Protein AF-A0A8J5L1K2-F1 (afdb_monomer)

Solvent-accessible surface area (backbone atoms only — not comparable to full-atom values): 8262 Å² total; per-residue (Å²): 132,78,92,69,73,78,46,43,29,41,37,34,36,41,51,39,95,48,22,22,39,38,27,29,36,11,25,39,42,49,101,82,72,48,73,79,39,50,73,50,81,37,69,43,76,79,47,102,43,30,34,36,34,62,36,52,58,90,82,45,83,85,48,63,70,75,25,39,35,41,39,37,29,38,49,96,87,77,28,20,45,37,34,38,27,47,59,78,73,53,80,43,81,39,66,53,45,76,50,52,79,72,86,69,99,66,86,79,58,89,86,45,50,73,71,54,50,54,49,47,44,52,49,54,38,52,48,33,38,75,72,39,90,30,28,29,70,46,82,46,72,48,78,36,52,95,124

Foldseek 3Di:
DDLPLFFLWKKKWADAPLKIKIKIFAWAADSVLHTPTRHHDQWDDPDPFKIKGKIHHPPCPPPCLSIWMKIWGADDPRGIWIWTQHRPGDTDTDNMDIDHDDDDPQPPDPNDDPVRNVVSRVCRLVVSQVPGSRGHHDMDMDMGGDD

InterPro domains:
  IPR001353 Proteasome, subunit alpha/beta [PF00227] (7-64)
  IPR001353 Proteasome, subunit alpha/beta [PF00227] (66-143)
  IPR023333 Proteasome B-type subunit [PTHR32194] (5-63)
  IPR029055 Nucleophile aminohydrolases, N-terminal [G3DSA:3.60.20.10] (2-63)
  IPR029055 Nucleophile aminohydrolases, N-terminal [G3DSA:3.60.20.10] (64-147)
  IPR029055 Nucleophile aminohydrolases, N-terminal [SSF56235] (6-145)

Sequence (147 aa):
MDLNAPHGTTIVGVTYDGVVVLGADSRVTLEMGVTIDSMTNKIIQLTDKIYICRSGPAAASENMRQMGVIVGGWDKYEGGQIFAVPPGGAILKLPFAIEGRDFVDMTWREGMGKVEAELFVIKVVSRAIAKDEASGGLVRTVTVNKL

Organism: Zingiber officinale (NCBI:txid94328)

pLDDT: mean 81.12, std 15.94, range [26.69, 95.56]

Nearest PDB structures (foldseek):
  6mux-assembly1_J  TM=8.416E-01  e=3.086E-08  Plasmodium falciparum 3D7
  8g6e-assembly1_X  TM=8.254E-01  e=1.623E-07  Plasmodium falciparum NF54
  8g6f-assembly1_X  TM=8.053E-01  e=1.623E-07  Plasmodium falciparum Dd2
  6muv-assembly1_K  TM=7.402E-01  e=2.014E-06  Plasmodium falciparum 3D7
  4hnz-assembly1_B  TM=7.378E-01  e=4.238E-06  Trypanosoma brucei brucei TREU927

Structure (mmCIF, N/CA/C/O backbone):
data_AF-A0A8J5L1K2-F1
#
_entry.id   AF-A0A8J5L1K2-F1
#
loop_
_atom_site.group_PDB
_atom_site.id
_atom_site.type_symbol
_atom_site.label_atom_id
_atom_site.label_alt_id
_atom_site.label_comp_id
_atom_site.label_asym_id
_atom_site.label_entity_id
_atom_site.label_seq_id
_atom_site.pdbx_PDB_ins_code
_atom_site.Cartn_x
_atom_site.Cartn_y
_atom_site.Cartn_z
_atom_site.occupancy
_atom_site.B_iso_or_equiv
_atom_site.auth_seq_id
_atom_site.auth_comp_id
_atom_site.auth_asym_id
_atom_site.auth_atom_id
_atom_site.pdbx_PDB_model_num
ATOM 1 N N . MET A 1 1 ? 19.965 -21.428 -9.056 1.00 33.69 1 MET A N 1
ATOM 2 C CA . MET A 1 1 ? 18.709 -20.654 -9.090 1.00 33.69 1 MET A CA 1
ATOM 3 C C . MET A 1 1 ? 18.994 -19.375 -8.339 1.00 33.69 1 MET A C 1
ATOM 5 O O . MET A 1 1 ? 19.191 -19.444 -7.133 1.00 33.69 1 MET A O 1
ATOM 9 N N . ASP A 1 2 ? 19.168 -18.268 -9.055 1.00 26.69 2 ASP A N 1
ATOM 10 C CA . ASP A 1 2 ? 19.496 -16.984 -8.441 1.00 26.69 2 ASP A CA 1
ATOM 11 C C . ASP A 1 2 ? 18.308 -16.495 -7.608 1.00 26.69 2 ASP A C 1
ATOM 13 O O . ASP A 1 2 ? 17.245 -16.182 -8.138 1.00 26.69 2 ASP A O 1
ATOM 17 N N . LEU A 1 3 ? 18.494 -16.430 -6.291 1.00 36.75 3 LEU A N 1
ATOM 18 C CA . LEU A 1 3 ? 17.554 -15.824 -5.338 1.00 36.75 3 LEU A CA 1
ATOM 19 C C . LEU A 1 3 ? 17.480 -14.289 -5.481 1.00 36.75 3 LEU A C 1
ATOM 21 O O . LEU A 1 3 ? 16.759 -13.639 -4.736 1.00 36.75 3 LEU A O 1
ATOM 25 N N . ASN A 1 4 ? 18.222 -13.723 -6.438 1.00 37.50 4 ASN A N 1
ATOM 26 C CA . ASN A 1 4 ? 18.417 -12.292 -6.645 1.00 37.50 4 ASN A CA 1
ATOM 27 C C . ASN A 1 4 ? 17.681 -11.743 -7.875 1.00 37.50 4 ASN A C 1
ATOM 29 O O . ASN A 1 4 ? 18.020 -10.649 -8.323 1.00 37.50 4 ASN A O 1
ATOM 33 N N . ALA A 1 5 ? 16.705 -12.468 -8.440 1.00 39.28 5 ALA A N 1
ATOM 34 C CA . ALA A 1 5 ? 15.907 -11.958 -9.556 1.00 39.28 5 ALA A CA 1
ATOM 35 C C . ALA A 1 5 ? 15.247 -10.632 -9.134 1.00 39.28 5 ALA A C 1
ATOM 37 O O . ALA A 1 5 ? 14.397 -10.622 -8.241 1.00 39.28 5 ALA A O 1
ATOM 38 N N . PRO A 1 6 ? 15.652 -9.491 -9.708 1.00 46.00 6 PRO A N 1
ATOM 39 C CA . PRO A 1 6 ? 15.343 -8.222 -9.088 1.00 46.00 6 PRO A CA 1
ATOM 40 C C . PRO A 1 6 ? 13.870 -7.885 -9.378 1.00 46.00 6 PRO A C 1
ATOM 42 O O . PRO A 1 6 ? 13.452 -7.732 -10.530 1.00 46.00 6 PRO A O 1
ATOM 45 N N . HIS A 1 7 ? 13.055 -7.851 -8.322 1.00 53.59 7 HIS A N 1
ATOM 46 C CA . HIS A 1 7 ? 11.606 -7.674 -8.408 1.00 53.59 7 HIS A CA 1
ATOM 47 C C . HIS A 1 7 ? 11.273 -6.263 -8.923 1.00 53.59 7 HIS A C 1
ATOM 49 O O . HIS A 1 7 ? 11.588 -5.255 -8.296 1.00 53.59 7 HIS A O 1
ATOM 55 N N . GLY A 1 8 ? 10.671 -6.183 -10.111 1.00 59.16 8 GLY A N 1
ATOM 56 C CA . GLY A 1 8 ? 10.451 -4.936 -10.850 1.00 59.16 8 GLY A CA 1
ATOM 57 C C . GLY A 1 8 ? 9.164 -4.209 -10.545 1.00 59.16 8 GLY A C 1
ATOM 58 O O . GLY A 1 8 ? 8.425 -3.862 -11.455 1.00 59.16 8 GLY A O 1
ATOM 59 N N . THR A 1 9 ? 8.829 -4.075 -9.276 1.00 72.25 9 THR A N 1
ATOM 60 C CA . THR A 1 9 ? 7.571 -3.469 -8.858 1.00 72.25 9 THR A CA 1
ATOM 61 C C . THR A 1 9 ? 7.795 -2.708 -7.578 1.00 72.25 9 THR A C 1
ATOM 63 O O . THR A 1 9 ? 8.481 -3.212 -6.692 1.00 72.25 9 THR A O 1
ATOM 66 N N . THR A 1 10 ? 7.173 -1.538 -7.483 1.00 85.31 10 THR A N 1
ATOM 67 C CA . THR A 1 10 ? 7.172 -0.753 -6.256 1.00 85.31 10 THR A CA 1
ATOM 68 C C . THR A 1 10 ? 5.781 -0.759 -5.656 1.00 85.31 10 THR A C 1
ATOM 70 O O . THR A 1 10 ? 4.831 -0.246 -6.251 1.00 85.31 10 THR A O 1
ATOM 73 N N . ILE A 1 11 ? 5.676 -1.346 -4.468 1.00 89.75 11 ILE A N 1
ATOM 74 C CA . ILE A 1 11 ? 4.481 -1.312 -3.632 1.00 89.75 11 ILE A CA 1
ATOM 75 C C . ILE A 1 11 ? 4.797 -0.605 -2.321 1.00 89.75 11 ILE A C 1
ATOM 77 O O . ILE A 1 11 ? 5.892 -0.716 -1.770 1.00 89.75 11 ILE A O 1
ATOM 81 N N . VAL A 1 12 ? 3.824 0.139 -1.819 1.00 92.50 12 VAL A N 1
ATOM 82 C CA . VAL A 1 12 ? 3.941 0.893 -0.577 1.00 92.50 12 VAL A CA 1
ATOM 83 C C . VAL A 1 12 ? 2.626 0.851 0.180 1.00 92.50 12 VAL A C 1
ATOM 85 O O . VAL A 1 12 ? 1.547 0.874 -0.409 1.00 92.50 12 VAL A O 1
ATOM 88 N N . GLY A 1 13 ? 2.719 0.823 1.500 1.00 93.62 13 GLY A N 1
ATOM 89 C CA . GLY A 1 13 ? 1.602 1.062 2.389 1.00 93.62 13 GLY A CA 1
ATOM 90 C C . GLY A 1 13 ? 2.012 1.965 3.544 1.00 93.62 13 GLY A C 1
ATOM 91 O O . GLY A 1 13 ? 3.122 1.842 4.053 1.00 93.62 13 GLY A O 1
ATOM 92 N N . VAL A 1 14 ? 1.112 2.839 3.990 1.00 94.06 14 VAL A N 1
ATOM 93 C CA . VAL A 1 14 ? 1.274 3.639 5.213 1.00 94.06 14 VAL A CA 1
ATOM 94 C C . VAL A 1 14 ? -0.036 3.722 5.994 1.00 94.06 14 VAL A C 1
ATOM 96 O O . VAL A 1 14 ? -1.114 3.829 5.405 1.00 94.06 14 VAL A O 1
ATOM 99 N N . THR A 1 15 ? 0.051 3.669 7.321 1.00 93.94 15 THR A N 1
ATOM 100 C CA . THR A 1 15 ? -1.076 3.938 8.218 1.00 93.94 15 THR A CA 1
ATOM 101 C C . THR A 1 15 ? -1.039 5.378 8.717 1.00 93.94 15 THR A C 1
ATOM 103 O O . THR A 1 15 ? 0.020 5.857 9.125 1.00 93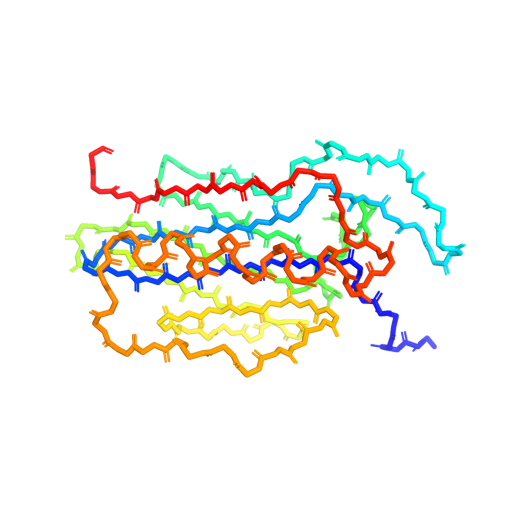.94 15 THR A O 1
ATOM 106 N N . TYR A 1 16 ? -2.190 6.046 8.757 1.00 93.25 16 TYR A N 1
ATOM 107 C CA . TYR A 1 16 ? -2.372 7.331 9.435 1.00 93.25 16 TYR A CA 1
ATOM 108 C C . TYR A 1 16 ? -3.718 7.338 10.158 1.00 93.25 16 TYR A C 1
ATOM 110 O O . TYR A 1 16 ? -4.694 6.886 9.579 1.00 93.25 16 TYR A O 1
ATOM 118 N N . ASP A 1 17 ? -3.793 7.829 11.397 1.00 91.25 17 ASP A N 1
ATOM 119 C CA . ASP A 1 17 ? -5.057 8.001 12.147 1.00 91.25 17 ASP A CA 1
ATOM 120 C C . ASP A 1 17 ? -6.048 6.810 12.043 1.00 91.25 17 ASP A C 1
ATOM 122 O O . ASP A 1 17 ? -7.246 6.966 11.813 1.00 91.25 17 ASP A O 1
ATOM 126 N N . GLY A 1 18 ? -5.532 5.575 12.113 1.00 91.19 18 GLY A N 1
ATOM 127 C CA . GLY A 1 18 ? -6.346 4.360 11.979 1.00 91.19 18 GLY A CA 1
ATOM 128 C C . GLY A 1 18 ? -6.910 4.095 10.573 1.00 91.19 18 GLY A C 1
ATOM 129 O O . GLY A 1 18 ? -7.853 3.317 10.438 1.00 91.19 18 GLY A O 1
ATOM 130 N N . VAL A 1 19 ? -6.348 4.705 9.533 1.00 93.44 19 VAL A N 1
ATOM 131 C CA . VAL A 1 19 ? -6.645 4.527 8.103 1.00 93.44 19 VAL A CA 1
ATOM 132 C C . VAL A 1 19 ? -5.411 3.965 7.401 1.00 93.44 19 VAL A C 1
ATOM 134 O O . VAL A 1 19 ? -4.280 4.266 7.777 1.00 93.44 19 VAL A O 1
ATOM 137 N N . VAL A 1 20 ? -5.619 3.156 6.364 1.00 95.19 20 VAL A N 1
ATOM 138 C CA . VAL A 1 20 ? -4.544 2.606 5.528 1.00 95.19 20 VAL A CA 1
ATOM 139 C C . VAL A 1 20 ? -4.554 3.282 4.165 1.00 95.19 20 VAL A C 1
ATOM 141 O O . VAL A 1 20 ? -5.609 3.408 3.548 1.00 95.19 20 VAL A O 1
ATOM 144 N N . VAL A 1 21 ? -3.380 3.651 3.658 1.00 95.50 21 VAL A N 1
ATOM 145 C CA . VAL A 1 21 ? -3.179 3.992 2.245 1.00 95.50 21 VAL A CA 1
ATOM 146 C C . VAL A 1 21 ? -2.214 2.991 1.648 1.00 95.50 21 VAL A C 1
ATOM 148 O O . VAL A 1 21 ? -1.108 2.818 2.152 1.00 95.50 21 VAL A O 1
ATOM 151 N N . LEU A 1 22 ? -2.631 2.352 0.566 1.00 95.31 22 LEU A N 1
ATOM 152 C CA . LEU A 1 22 ? -1.800 1.485 -0.255 1.00 95.31 22 LEU A CA 1
ATOM 153 C C . LEU A 1 22 ? -1.521 2.163 -1.590 1.00 95.31 22 LEU A C 1
ATOM 155 O O . LEU A 1 22 ? -2.365 2.900 -2.102 1.00 95.31 22 LEU A O 1
ATOM 159 N N . GLY A 1 23 ? -0.361 1.884 -2.173 1.00 93.62 23 GLY A N 1
ATOM 160 C CA . GLY A 1 23 ? -0.001 2.354 -3.498 1.00 93.62 23 GLY A CA 1
ATOM 161 C C . GLY A 1 23 ? 0.890 1.385 -4.253 1.00 93.62 23 GLY A C 1
ATOM 162 O O . GLY A 1 23 ? 1.700 0.670 -3.667 1.00 93.62 23 GLY A O 1
ATOM 163 N N . ALA A 1 24 ? 0.724 1.372 -5.570 1.00 91.94 24 ALA A N 1
ATOM 164 C CA . ALA A 1 24 ? 1.524 0.571 -6.480 1.00 91.94 24 ALA A CA 1
ATOM 165 C C . ALA A 1 24 ? 1.602 1.230 -7.859 1.00 91.94 24 ALA A C 1
ATOM 167 O O . ALA A 1 24 ? 0.678 1.937 -8.273 1.00 91.94 24 ALA A O 1
ATOM 168 N N . ASP A 1 25 ? 2.680 0.962 -8.588 1.00 90.88 25 ASP A N 1
ATOM 169 C CA . ASP A 1 25 ? 2.746 1.251 -10.020 1.00 90.88 25 ASP A CA 1
ATOM 170 C C . ASP A 1 25 ? 1.962 0.194 -10.832 1.00 90.88 25 ASP A C 1
ATOM 172 O O . ASP A 1 25 ? 1.473 -0.803 -10.289 1.00 90.88 25 ASP A O 1
ATOM 176 N N . SER A 1 26 ? 1.829 0.383 -12.146 1.00 88.69 26 SER A N 1
ATOM 177 C CA . SER A 1 26 ? 1.033 -0.509 -13.001 1.00 88.69 26 SER A CA 1
ATOM 178 C C . SER A 1 26 ? 1.816 -1.233 -14.093 1.00 88.69 26 SER A C 1
ATOM 180 O O . SER A 1 26 ? 1.218 -2.018 -14.831 1.00 88.69 26 SER A O 1
ATOM 182 N N . ARG A 1 27 ? 3.132 -1.013 -14.205 1.00 86.31 27 ARG A N 1
ATOM 183 C CA . ARG A 1 27 ? 3.961 -1.642 -15.240 1.00 86.31 27 ARG A CA 1
ATOM 184 C C . ARG A 1 27 ? 4.353 -3.067 -14.864 1.00 86.31 27 ARG A C 1
ATOM 186 O O . ARG A 1 27 ? 4.752 -3.344 -13.739 1.00 86.31 27 ARG A O 1
ATOM 193 N N . VAL A 1 28 ? 4.294 -3.975 -15.826 1.00 80.44 28 VAL A N 1
ATOM 194 C CA . VAL A 1 28 ? 4.840 -5.328 -15.744 1.00 80.44 28 VAL A CA 1
ATOM 195 C C . VAL A 1 28 ? 5.928 -5.460 -16.797 1.00 80.44 28 VAL A C 1
ATOM 197 O O . VAL A 1 28 ? 5.672 -5.278 -17.987 1.00 80.44 28 VAL A O 1
ATOM 200 N N . THR A 1 29 ? 7.133 -5.806 -16.351 1.00 76.38 29 THR A N 1
ATOM 201 C CA . THR A 1 29 ? 8.333 -5.891 -17.191 1.00 76.38 29 THR A CA 1
ATOM 202 C C . THR A 1 29 ? 8.971 -7.274 -17.052 1.00 76.38 29 THR A C 1
ATOM 204 O O . THR A 1 29 ? 9.025 -7.815 -15.946 1.00 76.38 29 THR A O 1
ATOM 207 N N . LEU A 1 30 ? 9.438 -7.858 -18.160 1.00 73.44 30 LEU A N 1
ATOM 208 C CA . LEU A 1 30 ? 10.229 -9.097 -18.159 1.00 73.44 30 LEU A CA 1
ATOM 209 C C . LEU A 1 30 ? 11.697 -8.833 -17.811 1.00 73.44 30 LEU A C 1
ATOM 211 O O . LEU A 1 30 ? 12.173 -7.703 -17.855 1.00 73.44 30 LEU A O 1
ATOM 215 N N . GLU A 1 31 ? 12.437 -9.907 -17.546 1.00 64.88 31 GLU A N 1
ATOM 216 C CA . GLU A 1 31 ? 13.863 -9.909 -17.178 1.00 64.88 31 GLU A CA 1
ATOM 217 C C . GLU A 1 31 ? 14.790 -9.228 -18.216 1.00 64.88 31 GLU A C 1
ATOM 219 O O . GLU A 1 31 ? 15.920 -8.879 -17.903 1.00 64.88 31 GLU A O 1
ATOM 224 N N . MET A 1 32 ? 14.289 -8.948 -19.427 1.00 64.12 32 MET A N 1
ATOM 225 C CA . MET A 1 32 ? 14.989 -8.237 -20.510 1.00 64.12 32 MET A CA 1
ATOM 226 C C . MET A 1 32 ? 14.593 -6.753 -20.663 1.00 64.12 32 MET A C 1
ATOM 228 O O . MET A 1 32 ? 14.849 -6.158 -21.705 1.00 64.12 32 MET A O 1
ATOM 232 N N . GLY A 1 33 ? 13.905 -6.156 -19.684 1.00 67.25 33 GLY A N 1
ATOM 233 C CA . GLY A 1 33 ? 13.459 -4.752 -19.760 1.00 67.25 33 GLY A CA 1
ATOM 234 C C . GLY A 1 33 ? 12.265 -4.519 -20.700 1.00 67.25 33 GLY A C 1
ATOM 235 O O . GLY A 1 33 ? 11.832 -3.388 -20.911 1.00 67.25 33 GLY A O 1
ATOM 236 N N . VAL A 1 34 ? 11.689 -5.590 -21.251 1.00 77.69 34 VAL A N 1
ATOM 237 C CA . VAL A 1 34 ? 10.521 -5.521 -22.135 1.00 77.69 34 VAL A CA 1
ATOM 238 C C . VAL A 1 34 ? 9.255 -5.348 -21.299 1.00 77.69 34 VAL A C 1
ATOM 240 O O . VAL A 1 34 ? 8.905 -6.223 -20.504 1.00 77.69 34 VAL A O 1
ATOM 243 N N . THR A 1 35 ? 8.558 -4.226 -21.489 1.00 79.44 35 THR A N 1
ATOM 244 C CA . THR A 1 35 ? 7.243 -3.976 -20.880 1.00 79.44 35 THR A CA 1
ATOM 245 C C . THR A 1 35 ? 6.178 -4.831 -21.566 1.00 79.44 35 THR A C 1
ATOM 247 O O . THR A 1 35 ? 6.026 -4.758 -22.78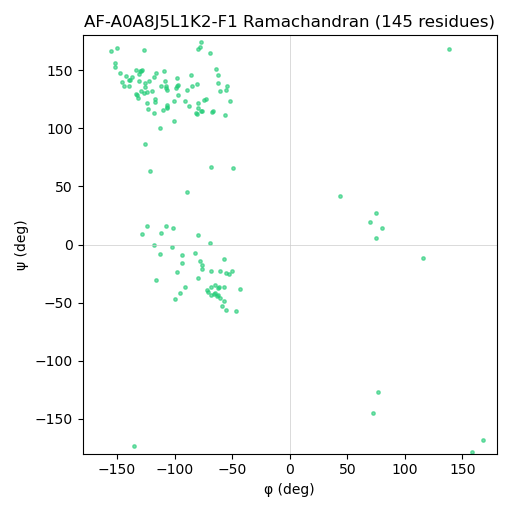3 1.00 79.44 35 THR A O 1
ATOM 250 N N . ILE A 1 36 ? 5.430 -5.618 -20.788 1.00 78.75 36 ILE A N 1
ATOM 251 C CA . ILE A 1 36 ? 4.316 -6.446 -21.282 1.00 78.75 36 ILE A CA 1
ATOM 252 C C . ILE A 1 36 ? 2.979 -5.725 -21.116 1.00 78.75 36 ILE A C 1
ATOM 254 O O . ILE A 1 36 ? 2.129 -5.773 -21.998 1.00 78.75 36 ILE A O 1
ATOM 258 N N . ASP A 1 37 ? 2.789 -5.064 -19.976 1.00 83.12 37 ASP A N 1
ATOM 259 C CA . ASP A 1 37 ? 1.574 -4.320 -19.661 1.00 83.12 37 ASP A CA 1
ATOM 260 C C . ASP A 1 37 ? 1.959 -3.071 -18.868 1.00 83.12 37 ASP A C 1
ATOM 262 O O . ASP A 1 37 ? 2.810 -3.123 -17.984 1.00 83.12 37 ASP A O 1
ATOM 266 N N . SER A 1 38 ? 1.362 -1.933 -19.197 1.00 84.44 38 SER A N 1
ATOM 267 C CA . SER A 1 38 ? 1.552 -0.668 -18.487 1.00 84.44 38 SER A CA 1
ATOM 268 C C . SER A 1 38 ? 0.388 -0.337 -17.556 1.00 84.44 38 SER A C 1
ATOM 270 O O . SER A 1 38 ? 0.442 0.682 -16.875 1.00 84.44 38 SER A O 1
ATOM 272 N N . MET A 1 39 ? -0.655 -1.169 -17.514 1.00 86.62 39 MET A N 1
ATOM 273 C CA . MET A 1 39 ? -1.939 -0.881 -16.880 1.00 86.62 39 MET A CA 1
ATOM 274 C C . MET A 1 39 ? -2.397 -1.969 -15.898 1.00 86.62 39 MET A C 1
ATOM 276 O O . MET A 1 39 ? -3.501 -1.855 -15.359 1.00 86.62 39 MET A O 1
ATOM 280 N N . THR A 1 40 ? -1.568 -2.958 -15.558 1.00 85.69 40 THR A N 1
ATOM 281 C CA . THR A 1 40 ? -1.919 -4.041 -14.621 1.00 85.69 40 THR A CA 1
ATOM 282 C C . THR A 1 40 ? -2.270 -3.505 -13.232 1.00 85.69 40 THR A C 1
ATOM 284 O O . THR A 1 40 ? -1.524 -2.713 -12.656 1.00 85.69 40 THR A O 1
ATOM 287 N N . ASN A 1 41 ? -3.386 -3.958 -12.649 1.00 87.44 41 ASN A N 1
ATOM 288 C CA . ASN A 1 41 ? -3.715 -3.651 -11.257 1.00 87.44 41 ASN A CA 1
ATOM 289 C C . ASN A 1 41 ? -2.959 -4.575 -10.284 1.00 87.44 41 ASN A C 1
ATOM 291 O O . ASN A 1 41 ? -3.232 -5.776 -10.205 1.00 87.44 41 ASN A O 1
ATOM 295 N N . LYS A 1 42 ? -2.032 -3.995 -9.516 1.00 86.88 42 LYS A N 1
ATOM 296 C CA . LYS A 1 42 ? -1.224 -4.705 -8.512 1.00 86.88 42 LYS A CA 1
ATOM 297 C C . LYS A 1 42 ? -1.820 -4.668 -7.102 1.00 86.88 42 LYS A C 1
ATOM 299 O O . LYS A 1 42 ? -1.337 -5.400 -6.241 1.00 86.88 42 LYS A O 1
ATOM 304 N N . ILE A 1 43 ? -2.874 -3.876 -6.891 1.00 91.62 43 ILE A N 1
ATOM 305 C CA . ILE A 1 43 ? -3.628 -3.793 -5.637 1.00 91.62 43 ILE A CA 1
ATOM 306 C C . ILE A 1 43 ? -4.902 -4.628 -5.798 1.00 91.62 43 ILE A C 1
ATOM 308 O O . ILE A 1 43 ? -5.829 -4.244 -6.511 1.00 91.62 43 ILE A O 1
ATOM 312 N N . ILE A 1 44 ? -4.939 -5.797 -5.166 1.00 91.00 44 ILE A N 1
ATOM 313 C CA . ILE A 1 44 ? -6.091 -6.701 -5.201 1.00 91.00 44 ILE A CA 1
ATOM 314 C C . ILE A 1 44 ? -6.912 -6.506 -3.935 1.00 91.00 44 ILE A C 1
ATOM 316 O O . ILE A 1 44 ? -6.372 -6.495 -2.831 1.00 91.00 44 ILE A O 1
ATOM 320 N N . GLN A 1 45 ? -8.225 -6.408 -4.088 1.00 92.19 45 GLN A N 1
ATOM 321 C CA . GLN A 1 45 ? -9.151 -6.492 -2.970 1.00 92.19 45 GLN A CA 1
ATOM 322 C C . GLN A 1 45 ? -9.361 -7.962 -2.584 1.00 92.19 45 GLN A C 1
ATOM 324 O O . GLN A 1 45 ? -9.786 -8.761 -3.416 1.00 92.19 45 GLN A O 1
ATOM 329 N N . LEU A 1 46 ? -9.064 -8.320 -1.334 1.00 89.81 46 LEU A N 1
ATOM 330 C CA . LEU A 1 46 ? -9.365 -9.648 -0.780 1.00 89.81 46 LEU A CA 1
ATOM 331 C C . LEU A 1 46 ? -10.745 -9.674 -0.117 1.00 89.81 46 LEU A C 1
ATOM 333 O O . LEU A 1 46 ? -11.456 -10.672 -0.160 1.00 89.81 46 LEU A O 1
ATOM 337 N N . THR A 1 47 ? -11.118 -8.576 0.533 1.00 91.38 47 THR A N 1
ATOM 338 C CA . THR A 1 47 ? -12.399 -8.392 1.227 1.00 91.38 47 THR A CA 1
ATOM 339 C C . T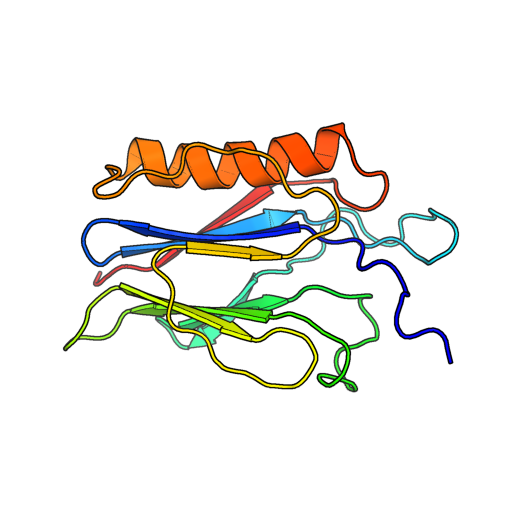HR A 1 47 ? -12.760 -6.910 1.177 1.00 91.38 47 THR A C 1
ATOM 341 O O . THR A 1 47 ? -11.916 -6.081 0.841 1.00 91.38 47 THR A O 1
ATOM 344 N N . ASP A 1 48 ? -13.983 -6.545 1.558 1.00 90.19 48 ASP A N 1
ATOM 345 C CA . ASP A 1 48 ? -14.473 -5.159 1.614 1.00 90.19 48 ASP A CA 1
ATOM 346 C C . ASP A 1 48 ? -13.459 -4.172 2.216 1.00 90.19 48 ASP A C 1
ATOM 348 O O . ASP A 1 48 ? -13.295 -3.063 1.711 1.00 90.19 48 ASP A O 1
ATOM 352 N N . LYS A 1 49 ? -12.728 -4.601 3.255 1.00 93.12 49 LYS A N 1
ATOM 353 C CA . LYS A 1 49 ? -11.767 -3.773 3.999 1.00 93.12 49 LYS A CA 1
ATOM 354 C C . LYS A 1 49 ? -10.351 -4.338 4.056 1.00 93.12 49 LYS A C 1
ATOM 356 O O . LYS A 1 49 ? -9.575 -3.907 4.901 1.00 93.12 49 LYS A O 1
ATOM 361 N N . ILE A 1 50 ? -10.010 -5.311 3.210 1.00 94.38 50 ILE A N 1
ATOM 362 C CA . ILE A 1 50 ? -8.672 -5.920 3.186 1.00 94.38 50 ILE A CA 1
ATOM 363 C C . ILE A 1 50 ? -8.175 -5.969 1.750 1.00 94.38 50 ILE A C 1
ATOM 365 O O . ILE A 1 50 ? -8.828 -6.527 0.867 1.00 94.38 50 ILE A O 1
ATOM 369 N N . TYR A 1 51 ? -6.992 -5.407 1.540 1.00 95.00 51 TYR A N 1
ATOM 370 C CA . TYR A 1 51 ? -6.338 -5.293 0.249 1.00 95.00 51 TYR A CA 1
ATOM 371 C C . TYR A 1 51 ? -4.913 -5.831 0.336 1.00 95.00 51 TYR A C 1
ATOM 373 O O . TYR A 1 51 ? -4.258 -5.762 1.377 1.00 95.00 51 TYR A O 1
ATOM 381 N N . ILE A 1 52 ? -4.428 -6.356 -0.782 1.00 92.50 52 ILE A N 1
ATOM 382 C CA . ILE A 1 52 ? -3.071 -6.867 -0.927 1.00 92.50 52 ILE A CA 1
ATOM 383 C C . ILE A 1 52 ? -2.395 -6.205 -2.122 1.00 92.50 52 ILE A C 1
ATOM 385 O O . ILE A 1 52 ? -2.939 -6.162 -3.226 1.00 92.50 52 ILE A O 1
ATOM 389 N N . CYS A 1 53 ? -1.192 -5.697 -1.900 1.00 90.25 53 CYS A N 1
ATOM 390 C CA . CYS A 1 53 ? -0.290 -5.266 -2.952 1.00 90.25 53 CYS A CA 1
ATOM 391 C C . CYS A 1 53 ? 0.694 -6.396 -3.226 1.00 90.25 53 CYS A C 1
ATOM 393 O O . CYS A 1 53 ? 1.319 -6.907 -2.296 1.00 90.25 53 CYS A O 1
ATOM 395 N N . ARG A 1 54 ? 0.834 -6.783 -4.494 1.00 85.44 54 ARG A N 1
ATOM 396 C CA . ARG A 1 54 ? 1.754 -7.853 -4.895 1.00 85.44 54 ARG A CA 1
ATOM 397 C C . ARG A 1 54 ? 2.984 -7.287 -5.601 1.00 85.44 54 ARG A C 1
ATOM 399 O O . ARG A 1 54 ? 2.834 -6.485 -6.525 1.00 85.44 54 ARG A O 1
ATOM 406 N N . SER A 1 55 ? 4.174 -7.749 -5.217 1.00 74.38 55 SER A N 1
ATOM 407 C CA . SER A 1 55 ? 5.418 -7.518 -5.958 1.00 74.38 55 SER A CA 1
ATOM 408 C C . SER A 1 55 ? 5.873 -8.813 -6.647 1.00 74.38 55 SER A C 1
ATOM 410 O O . SER A 1 55 ? 5.803 -9.894 -6.067 1.00 74.38 55 SER A O 1
ATOM 412 N N . GLY A 1 56 ? 6.281 -8.733 -7.920 1.00 65.00 56 GLY A N 1
ATOM 413 C CA . GLY A 1 56 ? 6.769 -9.887 -8.691 1.00 65.00 56 GLY A CA 1
ATOM 414 C C . GLY A 1 56 ? 6.261 -9.941 -10.140 1.00 65.00 56 GLY A C 1
ATOM 415 O O . GLY A 1 56 ? 5.361 -9.182 -10.508 1.00 65.00 56 GLY A O 1
ATOM 416 N N . PRO A 1 57 ? 6.840 -10.811 -10.990 1.00 56.44 57 PRO A N 1
ATOM 417 C CA . PRO A 1 57 ? 6.406 -10.965 -12.378 1.00 56.44 57 PRO A CA 1
ATOM 418 C C . PRO A 1 57 ? 4.953 -11.457 -12.441 1.00 56.44 57 PRO A C 1
ATOM 420 O O . PRO A 1 57 ? 4.527 -12.250 -11.604 1.00 56.44 57 PRO A O 1
ATOM 423 N N . ALA A 1 58 ? 4.185 -11.017 -13.445 1.00 51.34 58 ALA A N 1
ATOM 424 C CA . ALA A 1 58 ? 2.748 -11.311 -13.551 1.00 51.34 58 ALA A CA 1
ATOM 425 C C . ALA A 1 58 ? 2.397 -12.815 -13.524 1.00 51.34 58 ALA A C 1
ATOM 427 O O . ALA A 1 58 ? 1.294 -13.169 -13.118 1.00 51.34 58 ALA A O 1
ATOM 428 N N . ALA A 1 59 ? 3.339 -13.690 -13.900 1.00 44.91 59 ALA A N 1
ATOM 429 C CA . ALA A 1 59 ? 3.194 -15.146 -13.875 1.00 44.91 59 ALA A CA 1
ATOM 430 C C . ALA A 1 59 ? 3.445 -15.803 -12.496 1.00 44.91 59 ALA A C 1
ATOM 432 O O . ALA A 1 59 ? 3.223 -17.000 -12.344 1.00 44.91 59 ALA A O 1
ATOM 433 N N . ALA A 1 60 ? 3.904 -15.063 -11.479 1.00 48.81 60 ALA A N 1
ATOM 434 C CA . ALA A 1 60 ? 4.258 -15.623 -10.169 1.00 48.81 60 ALA A CA 1
ATOM 435 C C . ALA A 1 60 ? 3.057 -15.900 -9.239 1.00 48.81 60 ALA A C 1
ATOM 437 O O . ALA A 1 60 ? 3.267 -16.286 -8.091 1.00 48.81 60 ALA A O 1
ATOM 438 N N . SER A 1 61 ? 1.810 -15.779 -9.716 1.00 50.09 61 SER A N 1
ATOM 439 C CA . SER A 1 61 ? 0.594 -16.050 -8.925 1.00 50.09 61 SER A CA 1
ATOM 440 C C . SER A 1 61 ? 0.570 -17.428 -8.256 1.00 50.09 61 SER A C 1
ATOM 442 O O . SER A 1 61 ? -0.080 -17.585 -7.228 1.00 50.09 61 SER A O 1
ATOM 444 N N . GLU A 1 62 ? 1.293 -18.406 -8.803 1.00 46.47 62 GLU A N 1
ATOM 445 C CA . GLU A 1 62 ? 1.338 -19.778 -8.280 1.00 46.47 62 GLU A CA 1
ATOM 446 C C . GLU A 1 62 ? 2.509 -20.015 -7.300 1.00 46.47 62 GLU A C 1
ATOM 448 O O . GLU A 1 62 ? 2.483 -20.964 -6.521 1.00 46.47 62 GLU A O 1
ATOM 453 N N . ASN A 1 63 ? 3.517 -19.131 -7.268 1.00 52.06 63 ASN A N 1
ATOM 454 C CA . ASN A 1 63 ? 4.740 -19.293 -6.472 1.00 52.06 63 ASN A CA 1
ATOM 455 C C . ASN A 1 63 ? 4.937 -18.130 -5.485 1.00 52.06 63 ASN A C 1
ATOM 457 O O . ASN A 1 63 ? 5.943 -17.419 -5.519 1.00 52.06 63 ASN A O 1
ATOM 461 N N . MET A 1 64 ? 4.004 -17.995 -4.535 1.00 52.28 64 MET A N 1
ATOM 462 C CA . MET A 1 64 ? 4.036 -17.008 -3.436 1.00 52.28 64 MET A CA 1
ATOM 463 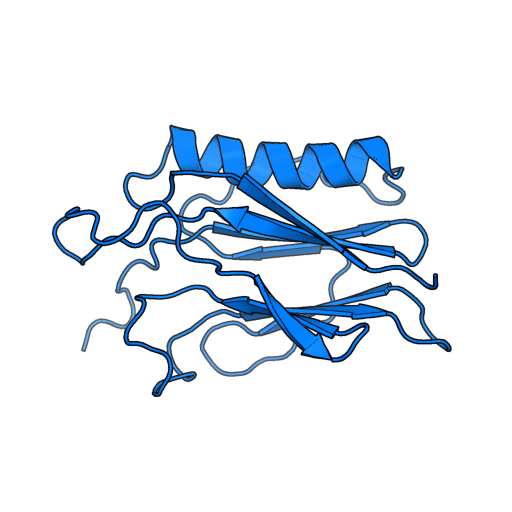C C . MET A 1 64 ? 5.369 -16.976 -2.659 1.00 52.28 64 MET A C 1
ATOM 465 O O . MET A 1 64 ? 5.721 -15.963 -2.067 1.00 52.28 64 MET A O 1
ATOM 469 N N . ARG A 1 65 ? 6.153 -18.062 -2.697 1.00 50.56 65 ARG A N 1
ATOM 470 C CA . ARG A 1 65 ? 7.450 -18.193 -2.009 1.00 50.56 65 ARG A CA 1
ATOM 471 C C . ARG A 1 65 ? 8.509 -17.172 -2.438 1.00 50.56 65 ARG A C 1
ATOM 473 O O . ARG A 1 65 ? 9.443 -16.945 -1.677 1.00 50.56 65 ARG A O 1
ATOM 480 N N . GLN A 1 66 ? 8.388 -16.596 -3.633 1.00 61.56 66 GLN A N 1
ATOM 481 C CA . GLN A 1 66 ? 9.356 -15.643 -4.190 1.00 61.56 66 GLN A CA 1
ATOM 482 C C . GLN A 1 66 ? 8.799 -14.218 -4.306 1.00 61.56 66 GLN A C 1
ATOM 484 O O . GLN A 1 66 ? 9.416 -13.378 -4.952 1.00 61.56 66 GLN A O 1
ATOM 489 N N . MET A 1 67 ? 7.630 -13.941 -3.724 1.00 68.69 67 MET A N 1
ATOM 490 C CA . MET A 1 67 ? 6.968 -12.640 -3.813 1.00 68.69 67 MET A CA 1
ATOM 491 C C . MET A 1 67 ? 6.971 -11.951 -2.454 1.00 68.69 67 MET A C 1
ATOM 493 O O . MET A 1 67 ? 6.676 -12.581 -1.441 1.00 68.69 67 MET A O 1
ATOM 497 N N . GLY A 1 68 ? 7.272 -10.655 -2.453 1.00 80.88 68 GLY A N 1
ATOM 498 C CA . GLY A 1 68 ? 6.927 -9.781 -1.341 1.00 80.88 68 GLY A CA 1
ATOM 499 C C . GLY A 1 68 ? 5.489 -9.289 -1.507 1.00 80.88 68 GLY A C 1
ATOM 500 O O . GLY A 1 68 ? 5.067 -8.946 -2.624 1.00 80.88 68 GLY A O 1
ATOM 501 N N . VAL A 1 69 ? 4.715 -9.295 -0.427 1.00 89.00 69 VAL A N 1
ATOM 502 C CA . VAL A 1 69 ? 3.364 -8.734 -0.428 1.00 89.00 69 VAL A CA 1
ATOM 503 C C . VAL A 1 69 ? 3.156 -7.801 0.754 1.00 89.00 69 VAL A C 1
ATOM 505 O O . VAL A 1 69 ? 3.555 -8.085 1.881 1.00 89.00 69 VAL A O 1
ATOM 508 N N . ILE A 1 70 ? 2.445 -6.704 0.504 1.00 92.81 70 ILE A N 1
ATOM 509 C CA . ILE A 1 70 ? 1.966 -5.802 1.553 1.00 92.81 70 ILE A CA 1
ATOM 510 C C . ILE A 1 70 ? 0.464 -6.006 1.689 1.00 92.81 70 ILE A C 1
ATOM 512 O O . ILE A 1 70 ? -0.288 -5.779 0.740 1.00 92.81 70 ILE A O 1
ATOM 516 N N . VAL A 1 71 ? 0.017 -6.410 2.873 1.00 94.38 71 VAL A N 1
ATOM 517 C CA . VAL A 1 71 ? -1.400 -6.528 3.219 1.00 94.38 71 VAL A CA 1
ATOM 518 C C . VAL A 1 71 ? -1.795 -5.312 4.041 1.00 94.38 71 VAL A C 1
ATOM 520 O O . VAL A 1 71 ? -1.201 -5.038 5.079 1.00 94.38 71 VAL A O 1
ATOM 523 N N . GLY A 1 72 ? -2.801 -4.581 3.576 1.00 95.56 72 GLY A N 1
ATOM 524 C CA . GLY A 1 72 ? -3.362 -3.433 4.273 1.00 95.56 72 GLY A CA 1
ATOM 525 C C . GLY A 1 72 ? -4.852 -3.625 4.484 1.00 95.56 72 GLY A C 1
ATOM 526 O O . GLY A 1 72 ? -5.577 -3.970 3.549 1.00 95.56 72 GLY A O 1
ATOM 527 N N . GLY A 1 73 ? -5.327 -3.401 5.701 1.00 94.75 73 GLY A N 1
ATOM 528 C CA . GLY A 1 73 ? -6.741 -3.557 5.995 1.00 94.75 73 GLY A CA 1
ATOM 529 C C . GLY A 1 73 ? -7.206 -2.739 7.180 1.00 94.75 73 GLY A C 1
ATOM 530 O O . GLY A 1 73 ? -6.402 -2.201 7.935 1.00 94.75 73 GLY A O 1
ATOM 531 N N . TRP A 1 74 ? -8.521 -2.638 7.316 1.00 95.50 74 TRP A N 1
ATOM 532 C CA . TRP A 1 74 ? -9.163 -1.964 8.433 1.00 95.50 74 TRP A CA 1
ATOM 533 C C . TRP A 1 74 ? -10.045 -2.939 9.201 1.00 95.50 74 TRP A C 1
ATOM 535 O O . TRP A 1 74 ? -10.882 -3.629 8.609 1.00 95.50 74 TRP A O 1
ATOM 545 N N . ASP A 1 75 ? -9.914 -2.937 10.523 1.00 93.44 75 ASP A N 1
ATOM 546 C CA . ASP A 1 75 ? -10.821 -3.641 11.418 1.00 93.44 75 ASP A CA 1
ATOM 547 C C . ASP A 1 75 ? -11.397 -2.720 12.511 1.00 93.44 75 ASP A C 1
ATOM 549 O O . ASP A 1 75 ? -10.969 -1.585 12.717 1.00 93.44 75 ASP A O 1
ATOM 553 N N . LYS A 1 76 ? -12.429 -3.212 13.204 1.00 91.56 76 LYS A N 1
ATOM 554 C CA . LYS A 1 76 ? -13.180 -2.442 14.209 1.00 91.56 76 LYS A CA 1
ATOM 555 C C . LYS A 1 76 ? -12.489 -2.310 15.571 1.00 91.56 76 LYS A C 1
ATOM 557 O O . LYS A 1 76 ? -12.977 -1.538 16.391 1.00 91.56 76 LYS A O 1
ATOM 562 N N . TYR A 1 77 ? -11.455 -3.100 15.836 1.00 90.69 77 TYR A N 1
ATOM 563 C CA . TYR A 1 77 ? -10.773 -3.180 17.126 1.00 90.69 77 TYR A CA 1
ATOM 564 C C . TYR A 1 77 ? -9.488 -2.350 17.125 1.00 90.69 77 TYR A C 1
ATOM 566 O O . TYR A 1 77 ? -9.259 -1.566 18.037 1.00 90.69 77 TYR A O 1
ATOM 574 N N . GLU A 1 78 ? -8.689 -2.495 16.075 1.00 89.81 78 GLU A N 1
ATOM 575 C CA . GLU A 1 78 ? -7.347 -1.941 15.931 1.00 89.81 78 GLU A CA 1
ATOM 576 C C . GLU A 1 78 ? -7.268 -0.855 14.847 1.00 89.81 78 GLU A C 1
ATOM 578 O O . GLU A 1 78 ? -6.241 -0.194 14.702 1.00 89.81 78 GLU A O 1
ATOM 583 N N . GLY A 1 79 ? -8.342 -0.660 14.077 1.00 93.12 79 GLY A N 1
ATOM 584 C CA . GLY A 1 79 ? -8.370 0.287 12.970 1.00 93.12 79 GLY A CA 1
ATOM 585 C C . GLY A 1 79 ? -7.551 -0.198 11.775 1.00 93.12 79 GLY A C 1
ATOM 586 O O . GLY A 1 79 ? -7.537 -1.382 11.441 1.00 93.12 79 GLY A O 1
ATOM 587 N N . GLY A 1 80 ? -6.914 0.744 11.085 1.00 94.25 80 GLY A N 1
ATOM 588 C CA . GLY A 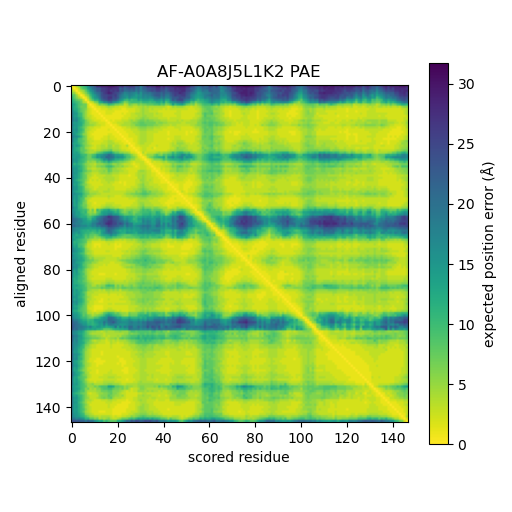1 80 ? -6.075 0.496 9.921 1.00 94.25 80 GLY A CA 1
ATOM 589 C C . GLY A 1 80 ? -4.724 -0.114 10.289 1.00 94.25 80 GLY A C 1
ATOM 590 O O . GLY A 1 80 ? -3.965 0.474 11.055 1.00 94.25 80 GLY A O 1
ATOM 591 N N . GLN A 1 81 ? -4.405 -1.266 9.707 1.00 94.69 81 GLN A N 1
ATOM 592 C CA . GLN A 1 81 ? -3.168 -2.005 9.941 1.00 94.69 81 GLN A CA 1
ATOM 593 C C . GLN A 1 81 ? -2.486 -2.381 8.626 1.00 94.69 81 GLN A C 1
ATOM 595 O O . GLN A 1 81 ? -3.143 -2.641 7.615 1.00 94.69 81 GLN A O 1
ATOM 600 N N . ILE A 1 82 ? -1.155 -2.455 8.668 1.00 94.75 82 ILE A N 1
ATOM 601 C CA . ILE A 1 82 ? -0.323 -2.908 7.555 1.00 94.75 82 ILE A CA 1
ATOM 602 C C . ILE A 1 82 ? 0.584 -4.040 8.014 1.00 94.75 82 ILE A C 1
ATOM 604 O O . ILE A 1 82 ? 1.218 -3.968 9.069 1.00 94.75 82 ILE A O 1
ATOM 608 N N . PHE A 1 83 ? 0.661 -5.065 7.174 1.00 94.69 83 PHE A N 1
ATOM 609 C CA . PHE A 1 83 ? 1.533 -6.212 7.327 1.00 94.69 83 PHE A CA 1
ATOM 610 C C . PHE A 1 83 ? 2.409 -6.351 6.085 1.00 94.69 83 PHE A C 1
ATOM 612 O O . PHE A 1 83 ? 1.897 -6.496 4.975 1.00 94.69 83 PHE A O 1
ATOM 619 N N . ALA A 1 84 ? 3.726 -6.321 6.271 1.00 91.62 84 ALA A N 1
ATOM 620 C CA . ALA A 1 84 ? 4.679 -6.705 5.238 1.00 91.62 84 ALA A CA 1
ATOM 621 C C . ALA A 1 84 ? 4.957 -8.205 5.342 1.00 91.62 84 ALA A C 1
ATOM 623 O O . ALA A 1 84 ? 5.202 -8.723 6.439 1.00 91.62 84 ALA A O 1
ATOM 624 N N . VAL A 1 85 ? 4.922 -8.889 4.205 1.00 89.81 85 VAL A N 1
ATOM 625 C CA . VAL A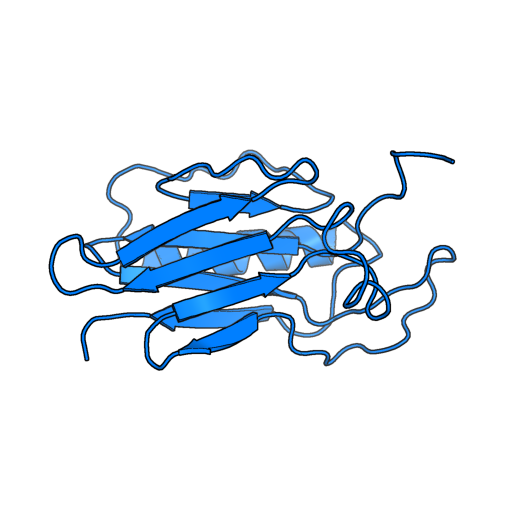 1 85 ? 5.225 -10.312 4.087 1.00 89.81 85 VAL A CA 1
ATOM 626 C C . VAL A 1 85 ? 6.316 -10.467 3.031 1.00 89.81 85 VAL A C 1
ATOM 628 O O . VAL A 1 85 ? 6.008 -10.657 1.851 1.00 89.81 85 VAL A O 1
ATOM 631 N N . PRO A 1 86 ? 7.596 -10.356 3.427 1.00 84.75 86 PRO A N 1
ATOM 632 C CA . PRO A 1 86 ? 8.703 -10.511 2.498 1.00 84.75 86 PRO A CA 1
ATOM 633 C C . PRO A 1 86 ? 8.840 -11.965 2.012 1.00 84.75 86 PRO A C 1
ATOM 635 O O . PRO A 1 86 ? 8.326 -12.899 2.650 1.00 84.75 86 PRO A O 1
ATOM 638 N N . PRO A 1 87 ? 9.609 -12.190 0.928 1.00 76.81 87 PRO A N 1
ATOM 639 C CA . PRO A 1 87 ? 9.998 -13.531 0.509 1.00 76.81 87 PRO A CA 1
ATOM 640 C C . PRO A 1 87 ? 10.613 -14.303 1.685 1.00 76.81 87 PRO A C 1
ATOM 642 O O . PRO A 1 87 ? 11.562 -13.845 2.319 1.00 76.81 87 PRO A O 1
ATOM 645 N N . GLY A 1 88 ? 10.042 -15.463 2.012 1.00 75.69 88 GLY A N 1
ATOM 646 C CA . GLY A 1 88 ? 10.392 -16.236 3.212 1.00 75.69 88 GLY A CA 1
ATOM 647 C C . GLY A 1 88 ? 9.257 -16.368 4.232 1.00 75.69 88 GLY A C 1
ATOM 648 O O . GLY A 1 88 ? 9.342 -17.218 5.114 1.00 75.69 88 GLY A O 1
ATOM 649 N N . GLY A 1 89 ? 8.168 -15.606 4.078 1.00 76.38 89 GLY A N 1
ATOM 650 C CA . GLY A 1 89 ? 6.917 -15.832 4.813 1.00 76.38 89 GLY A CA 1
ATOM 651 C C . GLY A 1 89 ? 6.890 -15.286 6.242 1.00 76.38 89 GLY A C 1
ATOM 652 O O . GLY A 1 89 ? 6.000 -15.643 7.012 1.00 76.38 89 GLY A O 1
ATOM 653 N N . ALA A 1 90 ? 7.839 -14.421 6.608 1.00 86.94 90 ALA A N 1
ATOM 654 C CA . ALA A 1 90 ? 7.727 -13.629 7.830 1.00 86.94 90 ALA A CA 1
ATOM 655 C C . ALA A 1 90 ? 6.529 -12.670 7.726 1.00 86.94 90 ALA A C 1
ATOM 657 O O . ALA A 1 90 ? 6.188 -12.234 6.633 1.00 86.94 90 ALA A O 1
ATOM 658 N N . ILE A 1 91 ? 5.904 -12.322 8.851 1.00 91.19 91 ILE A N 1
ATOM 659 C CA . ILE A 1 91 ? 4.791 -11.364 8.894 1.00 91.19 91 ILE A CA 1
ATOM 660 C C . ILE A 1 91 ? 5.173 -10.246 9.857 1.00 91.19 91 ILE A C 1
ATOM 662 O O . ILE A 1 91 ? 5.359 -10.489 11.050 1.00 91.19 91 ILE A O 1
ATOM 666 N N . LEU A 1 92 ? 5.293 -9.024 9.341 1.00 92.12 92 LEU A N 1
ATOM 667 C CA . LEU A 1 92 ? 5.728 -7.857 10.105 1.00 92.12 92 LEU A CA 1
ATOM 668 C C . LEU A 1 92 ? 4.619 -6.806 10.133 1.00 92.12 92 LEU A C 1
ATOM 670 O O . LEU A 1 92 ? 4.306 -6.214 9.101 1.00 92.12 92 LEU A O 1
ATOM 674 N N . LYS A 1 93 ? 4.040 -6.552 11.314 1.00 93.56 93 LYS A N 1
ATOM 675 C CA . LYS A 1 93 ? 3.121 -5.423 11.530 1.00 93.56 93 LYS A CA 1
ATOM 676 C C . LYS A 1 93 ? 3.947 -4.143 11.634 1.00 93.56 93 LYS A C 1
ATOM 678 O O . LYS A 1 93 ? 4.734 -4.002 12.568 1.00 93.56 93 LYS A O 1
ATOM 683 N N . LEU A 1 94 ? 3.776 -3.233 10.681 1.00 91.38 94 LEU A N 1
ATOM 684 C CA . LEU A 1 94 ? 4.564 -2.004 10.580 1.00 91.38 94 LEU A CA 1
ATOM 685 C C . LEU A 1 94 ? 3.646 -0.796 10.339 1.00 91.38 94 LEU A C 1
ATOM 687 O O . LEU A 1 94 ? 2.604 -0.947 9.701 1.00 91.38 94 LEU A O 1
ATOM 691 N N . PRO A 1 95 ? 4.020 0.412 10.801 1.00 89.75 95 PRO A N 1
ATOM 692 C CA . PRO A 1 95 ? 3.263 1.633 10.506 1.00 89.75 95 PRO A CA 1
ATOM 693 C C . PRO A 1 95 ? 3.345 2.032 9.022 1.00 89.75 95 PRO A C 1
ATOM 695 O O . PRO A 1 95 ? 2.483 2.740 8.502 1.00 89.75 95 PRO A O 1
ATOM 698 N N . PHE A 1 96 ? 4.382 1.575 8.322 1.00 90.81 96 PHE A N 1
ATOM 699 C CA . PHE A 1 96 ? 4.493 1.650 6.875 1.00 90.81 96 PHE A CA 1
ATOM 700 C C . PHE A 1 96 ? 5.351 0.491 6.364 1.00 90.81 96 PHE A C 1
ATOM 702 O O . PHE A 1 96 ? 6.181 -0.052 7.092 1.00 90.81 96 PHE A O 1
ATOM 709 N N . ALA A 1 97 ? 5.158 0.126 5.105 1.00 90.31 97 ALA A N 1
ATOM 710 C CA . ALA A 1 97 ? 5.951 -0.878 4.416 1.00 90.31 97 ALA A CA 1
ATOM 711 C C . ALA A 1 97 ? 6.218 -0.410 2.987 1.00 90.31 97 ALA A C 1
ATOM 713 O O . ALA A 1 97 ? 5.345 0.180 2.350 1.00 90.31 97 ALA A O 1
ATOM 714 N N . ILE A 1 98 ? 7.422 -0.665 2.489 1.00 88.06 98 ILE A N 1
ATOM 715 C CA . ILE A 1 98 ? 7.805 -0.418 1.100 1.00 88.06 98 ILE A CA 1
ATOM 716 C C . ILE A 1 98 ? 8.521 -1.669 0.623 1.00 88.06 98 ILE A C 1
ATOM 718 O O . ILE A 1 98 ? 9.455 -2.130 1.276 1.00 88.06 98 ILE A O 1
ATOM 722 N N . GLU A 1 99 ? 8.107 -2.187 -0.522 1.00 83.75 99 GLU A N 1
ATOM 723 C CA . GLU A 1 99 ? 8.813 -3.265 -1.199 1.00 83.75 99 GLU A CA 1
ATOM 724 C C . GLU A 1 99 ? 9.035 -2.869 -2.659 1.00 83.75 99 GLU A C 1
ATOM 726 O O . GLU A 1 99 ? 8.123 -2.383 -3.332 1.00 83.75 99 GLU A O 1
ATOM 731 N N . GLY A 1 100 ? 10.265 -3.038 -3.142 1.00 75.31 100 GLY A N 1
ATOM 732 C CA . GLY A 1 100 ? 10.657 -2.664 -4.496 1.00 75.31 100 GLY A CA 1
ATOM 733 C C . GLY A 1 100 ? 12.159 -2.463 -4.647 1.00 75.31 100 GLY A C 1
ATOM 734 O O . GLY A 1 100 ? 12.932 -2.675 -3.712 1.00 75.31 100 GLY A O 1
ATOM 735 N N .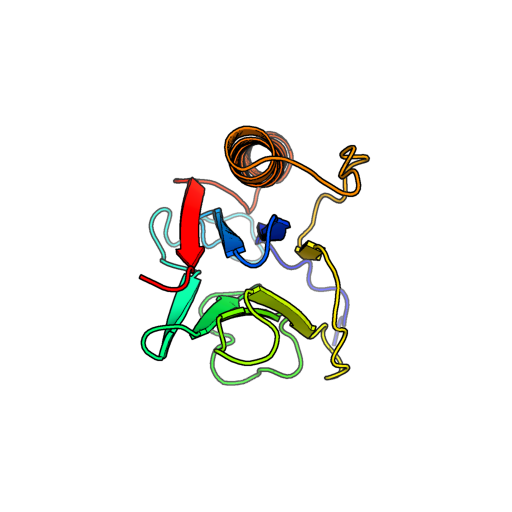 ARG A 1 101 ? 12.571 -2.087 -5.859 1.00 65.56 101 ARG A N 1
ATOM 736 C CA . ARG A 1 101 ? 13.984 -2.032 -6.262 1.00 65.56 101 ARG A CA 1
ATOM 737 C C . ARG A 1 101 ? 14.727 -0.783 -5.778 1.00 65.56 101 ARG A C 1
ATOM 739 O O . ARG A 1 101 ? 15.935 -0.851 -5.578 1.00 65.56 101 ARG A O 1
ATOM 746 N N . ASP A 1 102 ? 14.031 0.338 -5.601 1.00 60.50 102 ASP A N 1
ATOM 747 C CA . ASP A 1 102 ? 14.628 1.603 -5.160 1.00 60.50 102 ASP A CA 1
ATOM 748 C C . ASP A 1 102 ? 14.114 1.964 -3.763 1.00 60.50 102 ASP A C 1
ATOM 750 O O . ASP A 1 102 ? 13.003 2.463 -3.584 1.00 60.50 102 ASP A O 1
ATOM 754 N N . PHE A 1 103 ? 14.938 1.684 -2.755 1.00 58.06 103 PHE A N 1
ATOM 755 C CA . PHE A 1 103 ? 14.714 2.139 -1.389 1.00 58.06 103 PHE A CA 1
ATOM 756 C C . PHE A 1 103 ? 15.341 3.526 -1.225 1.00 58.06 103 PHE A C 1
ATOM 758 O O . PHE A 1 103 ? 16.547 3.706 -1.394 1.00 58.06 103 PHE A O 1
ATOM 765 N N . VAL A 1 104 ? 14.518 4.523 -0.909 1.00 52.19 104 VAL A N 1
ATOM 766 C CA . VAL A 1 104 ? 14.945 5.908 -0.702 1.00 52.19 104 VAL A CA 1
ATOM 767 C C . VAL A 1 104 ? 14.550 6.365 0.689 1.00 52.19 104 VAL A C 1
ATOM 769 O O . VAL A 1 104 ? 13.434 6.111 1.132 1.00 52.19 104 VAL A O 1
ATOM 772 N N . ASP A 1 105 ? 15.474 7.123 1.279 1.00 52.94 105 ASP A N 1
ATOM 773 C CA . ASP A 1 105 ? 15.407 7.991 2.458 1.00 52.94 105 ASP A CA 1
ATOM 774 C C . ASP A 1 105 ? 14.207 8.960 2.426 1.00 52.94 105 ASP A C 1
ATOM 776 O O . ASP A 1 105 ? 14.317 10.170 2.216 1.00 52.94 105 ASP A O 1
ATOM 780 N N . MET A 1 106 ? 13.006 8.398 2.501 1.00 61.22 106 MET A N 1
ATOM 781 C CA . MET A 1 106 ? 11.764 9.138 2.591 1.00 61.22 106 MET A CA 1
ATOM 782 C C . MET A 1 106 ? 11.468 9.322 4.062 1.00 61.22 106 MET A C 1
ATOM 784 O O . MET A 1 106 ? 11.368 8.353 4.811 1.00 61.22 106 MET A O 1
ATOM 788 N N . THR A 1 107 ? 11.316 10.582 4.451 1.00 68.19 107 THR A N 1
ATOM 789 C CA . THR A 1 107 ? 10.907 11.013 5.782 1.00 68.19 107 THR A CA 1
ATOM 790 C C . THR A 1 107 ? 9.456 10.620 6.028 1.00 68.19 107 THR A C 1
ATOM 792 O O . THR A 1 107 ? 8.573 11.467 6.145 1.00 68.19 107 THR A O 1
ATOM 795 N N . TRP A 1 108 ? 9.185 9.314 6.103 1.00 80.44 108 TRP A N 1
ATOM 796 C CA . TRP A 1 108 ? 8.082 8.864 6.926 1.00 80.44 108 TRP A CA 1
ATOM 797 C C . TRP A 1 108 ? 8.327 9.410 8.331 1.00 80.44 108 TRP A C 1
ATOM 799 O O . TRP A 1 108 ? 9.442 9.347 8.856 1.00 80.44 108 TRP A O 1
ATOM 809 N N . ARG A 1 109 ? 7.287 9.988 8.916 1.00 84.12 109 ARG A N 1
ATOM 810 C CA . ARG A 1 109 ? 7.308 10.476 10.285 1.00 84.12 109 ARG A CA 1
ATO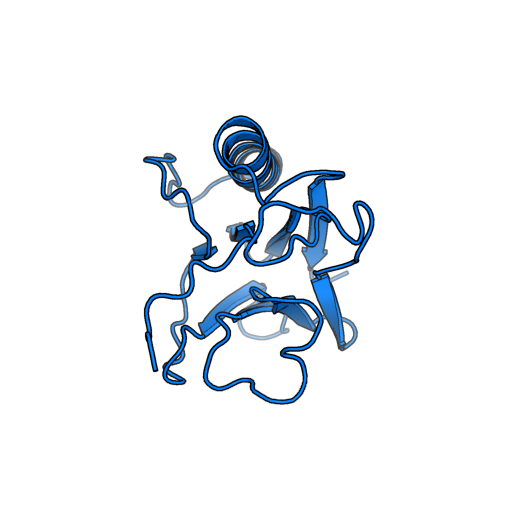M 811 C C . ARG A 1 109 ? 6.081 9.955 10.994 1.00 84.12 109 ARG A C 1
ATOM 813 O O . ARG A 1 109 ? 5.016 9.801 10.396 1.00 84.12 109 ARG A O 1
ATOM 820 N N . GLU A 1 110 ? 6.233 9.698 12.277 1.00 82.88 110 GLU A N 1
ATOM 821 C CA . GLU A 1 110 ? 5.103 9.313 13.100 1.00 82.88 110 GLU A CA 1
ATOM 822 C C . GLU A 1 110 ? 4.073 10.455 13.141 1.00 82.88 110 GLU A C 1
ATOM 824 O O . GLU A 1 110 ? 4.432 11.635 13.188 1.00 82.88 110 GLU A O 1
ATOM 829 N N . GLY A 1 111 ? 2.785 10.109 13.063 1.00 84.81 111 GLY A N 1
ATOM 830 C CA . GLY A 1 111 ? 1.698 11.092 13.094 1.00 84.81 111 GLY A CA 1
ATOM 831 C C . GLY A 1 111 ? 1.502 11.905 11.807 1.00 84.81 111 GLY A C 1
ATOM 832 O O . GLY A 1 111 ? 1.017 13.034 11.878 1.00 84.81 111 GLY A O 1
ATOM 833 N N . MET A 1 112 ? 1.864 11.370 10.633 1.00 88.44 112 MET A N 1
ATOM 834 C CA . MET A 1 112 ? 1.481 11.975 9.348 1.00 88.44 112 MET A CA 1
ATOM 835 C C . MET A 1 112 ? -0.037 12.179 9.260 1.00 88.44 112 MET A C 1
ATOM 837 O O . MET A 1 112 ? -0.815 11.293 9.604 1.00 88.44 112 MET A O 1
ATOM 841 N N . GLY A 1 113 ? -0.464 13.342 8.765 1.00 92.12 113 GLY A N 1
ATOM 842 C CA . GLY A 1 113 ? -1.873 13.588 8.446 1.00 92.12 113 GLY A CA 1
ATOM 843 C C . GLY A 1 113 ? -2.283 12.937 7.122 1.00 92.12 113 GLY A C 1
ATOM 844 O O . GLY A 1 113 ? -1.431 12.534 6.332 1.00 92.12 113 GLY A O 1
ATOM 845 N N . LYS A 1 114 ? -3.588 12.914 6.821 1.00 91.25 114 LYS A N 1
ATOM 846 C CA . LYS A 1 114 ? -4.142 12.330 5.583 1.00 91.25 114 LYS A CA 1
ATOM 847 C C . LYS A 1 114 ? -3.396 12.746 4.310 1.00 91.25 114 LYS A C 1
ATOM 849 O O . LYS A 1 114 ? -2.908 11.900 3.570 1.00 91.25 114 LYS A O 1
ATOM 854 N N . VAL A 1 115 ? -3.309 14.056 4.067 1.00 92.00 115 VAL A N 1
ATOM 855 C CA . VAL A 1 115 ? -2.704 14.607 2.840 1.00 92.00 115 VAL A CA 1
ATOM 856 C C . VAL A 1 115 ? -1.229 14.231 2.749 1.00 92.00 115 VAL A C 1
ATOM 858 O O . VAL A 1 115 ? -0.717 13.939 1.676 1.00 92.00 115 VAL A O 1
ATOM 861 N N . GLU A 1 116 ? -0.539 14.216 3.884 1.00 91.62 116 GLU A N 1
ATOM 862 C CA . GLU A 1 116 ? 0.873 13.874 3.934 1.00 91.62 116 GLU A CA 1
ATOM 863 C C . GLU A 1 116 ? 1.115 12.386 3.674 1.00 91.62 116 GLU A C 1
ATOM 865 O O . GLU A 1 116 ? 2.025 12.056 2.921 1.00 91.62 116 GLU A O 1
ATOM 870 N N . ALA A 1 117 ? 0.274 11.507 4.222 1.00 91.50 117 ALA A N 1
ATOM 871 C CA . ALA A 1 117 ? 0.331 10.069 3.985 1.00 91.50 117 ALA A CA 1
ATOM 872 C C . ALA A 1 117 ? 0.014 9.710 2.520 1.00 91.50 117 ALA A C 1
ATOM 874 O O . ALA A 1 117 ? 0.719 8.909 1.905 1.00 91.50 117 ALA A O 1
ATOM 875 N N . GLU A 1 118 ? -0.997 10.347 1.923 1.00 91.88 118 GLU A N 1
ATOM 876 C CA . GLU A 1 118 ? -1.318 10.182 0.499 1.00 91.88 118 GLU A CA 1
ATOM 877 C C . GLU A 1 118 ? -0.170 10.684 -0.391 1.00 91.88 118 GLU A C 1
ATOM 879 O O . GLU A 1 118 ? 0.259 9.992 -1.317 1.00 91.88 118 GLU A O 1
ATOM 884 N N . LEU A 1 119 ? 0.397 11.855 -0.077 1.00 91.50 119 LEU A N 1
ATOM 885 C CA . LEU A 1 119 ? 1.562 12.384 -0.786 1.00 91.50 119 LEU A CA 1
ATOM 886 C C . LEU A 1 119 ? 2.806 11.521 -0.588 1.00 91.50 119 LEU A C 1
ATOM 888 O O . LEU A 1 119 ? 3.603 11.415 -1.517 1.00 91.50 119 LEU A O 1
ATOM 892 N N . PHE A 1 120 ? 2.993 10.920 0.586 1.00 91.00 120 PHE A N 1
ATOM 893 C CA . PHE A 1 120 ? 4.079 9.983 0.847 1.00 91.00 120 PHE A CA 1
ATOM 894 C C . PHE A 1 120 ? 3.988 8.805 -0.124 1.00 91.00 120 PHE A C 1
ATOM 896 O O . PHE A 1 120 ? 4.928 8.578 -0.881 1.00 91.00 120 PHE A O 1
ATOM 903 N N . VAL A 1 121 ? 2.829 8.147 -0.204 1.00 92.00 121 VAL A N 1
ATOM 904 C CA . VAL A 1 121 ? 2.589 7.035 -1.137 1.00 92.00 121 VAL A CA 1
ATOM 905 C C . VAL A 1 121 ? 2.834 7.448 -2.589 1.00 92.00 121 VAL A C 1
ATOM 907 O O . VAL A 1 121 ? 3.567 6.773 -3.311 1.00 92.00 121 VAL A O 1
ATOM 910 N N . ILE A 1 122 ? 2.281 8.585 -3.019 1.00 91.31 122 ILE A N 1
ATOM 911 C CA . ILE A 1 122 ? 2.456 9.070 -4.394 1.00 91.31 122 ILE A CA 1
ATOM 912 C C . ILE A 1 122 ? 3.931 9.357 -4.688 1.00 91.31 122 ILE A C 1
ATOM 914 O O . ILE A 1 122 ? 4.421 8.983 -5.754 1.00 91.31 122 ILE A O 1
ATOM 918 N N . LYS A 1 123 ? 4.657 9.995 -3.762 1.00 90.06 123 LYS A N 1
ATOM 919 C CA . LYS A 1 123 ? 6.084 10.316 -3.923 1.00 90.06 123 LYS A CA 1
ATOM 920 C C . LYS A 1 123 ? 6.946 9.062 -3.997 1.00 90.06 123 LYS A C 1
ATOM 922 O O . LYS A 1 123 ? 7.834 9.023 -4.843 1.00 90.06 123 LYS A O 1
ATOM 927 N N . VAL A 1 124 ? 6.668 8.060 -3.160 1.00 88.31 124 VAL A N 1
ATOM 928 C CA . VAL A 1 124 ? 7.360 6.761 -3.167 1.00 88.31 124 VAL A CA 1
ATOM 929 C C . VAL A 1 124 ? 7.265 6.135 -4.554 1.00 88.31 124 VAL A C 1
ATOM 931 O O . VAL A 1 124 ? 8.285 5.887 -5.196 1.00 88.31 124 VAL A O 1
ATOM 934 N N . VAL A 1 125 ? 6.041 5.960 -5.057 1.00 89.00 125 VAL A N 1
ATOM 935 C CA . VAL A 1 125 ? 5.817 5.302 -6.349 1.00 89.00 125 VAL A CA 1
ATOM 936 C C . VAL A 1 125 ? 6.344 6.160 -7.502 1.00 89.00 125 VAL A C 1
ATOM 938 O O . VAL A 1 125 ? 7.031 5.650 -8.380 1.00 89.00 125 VAL A O 1
ATOM 941 N N . SER A 1 126 ? 6.103 7.475 -7.490 1.00 89.25 126 SER A N 1
ATOM 942 C CA . SER A 1 126 ? 6.577 8.380 -8.552 1.00 89.25 126 SER A CA 1
ATOM 943 C C . SER A 1 126 ? 8.101 8.399 -8.658 1.00 89.25 126 SER A C 1
ATOM 945 O O . SER A 1 126 ? 8.650 8.482 -9.755 1.00 89.25 126 SER A O 1
ATOM 947 N N . ARG A 1 127 ? 8.801 8.315 -7.521 1.00 86.56 127 ARG A N 1
ATOM 948 C CA . ARG A 1 127 ? 10.263 8.290 -7.497 1.00 86.56 127 ARG A CA 1
ATOM 949 C C . ARG A 1 127 ? 10.820 6.973 -8.020 1.00 86.56 127 ARG A C 1
ATOM 951 O O . ARG A 1 127 ? 11.796 7.012 -8.763 1.00 86.56 127 ARG A O 1
ATOM 958 N N . ALA A 1 128 ? 10.183 5.854 -7.690 1.00 85.00 128 ALA A N 1
ATOM 959 C CA . ALA A 1 128 ? 10.534 4.565 -8.269 1.00 85.00 128 ALA A CA 1
ATOM 960 C C . ALA A 1 128 ? 10.349 4.559 -9.793 1.00 85.00 128 ALA A C 1
ATOM 962 O O . ALA A 1 128 ? 11.275 4.203 -10.512 1.00 85.00 128 ALA A O 1
ATOM 963 N N . ILE A 1 129 ? 9.223 5.080 -10.299 1.00 86.75 129 ILE A N 1
ATOM 964 C CA . ILE A 1 129 ? 8.976 5.234 -11.746 1.00 86.75 129 ILE A CA 1
ATOM 965 C C . ILE A 1 129 ? 10.065 6.077 -12.431 1.00 86.75 129 ILE A C 1
ATOM 967 O O . ILE A 1 129 ? 10.430 5.810 -13.572 1.00 86.75 129 ILE A O 1
ATOM 971 N N . ALA A 1 130 ? 10.579 7.110 -11.759 1.00 85.94 130 ALA A N 1
ATOM 972 C CA . ALA A 1 130 ? 11.604 7.986 -12.324 1.00 85.94 130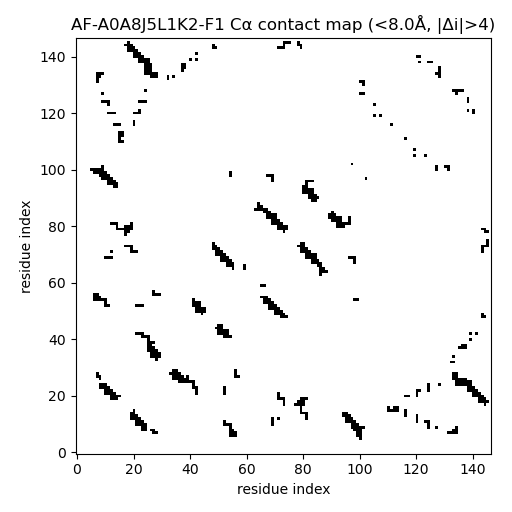 ALA A CA 1
ATOM 973 C C . ALA A 1 130 ? 13.013 7.365 -12.346 1.00 85.94 130 ALA A C 1
ATOM 975 O O . ALA A 1 130 ? 13.873 7.854 -13.077 1.00 85.94 130 ALA A O 1
ATOM 976 N N . LYS A 1 131 ? 13.274 6.347 -11.521 1.00 80.81 131 LYS A N 1
ATOM 977 C CA . LYS A 1 131 ? 14.621 5.807 -11.301 1.00 80.81 131 LYS A CA 1
ATOM 978 C C . LYS A 1 131 ? 14.812 4.370 -11.753 1.00 80.81 131 LYS A C 1
ATOM 980 O O . LYS A 1 131 ? 15.939 3.999 -12.066 1.00 80.81 131 LYS A O 1
ATOM 985 N N . ASP A 1 132 ? 13.764 3.559 -11.711 1.00 76.62 132 ASP A N 1
ATOM 986 C CA . ASP A 1 132 ? 13.842 2.145 -12.033 1.00 76.62 132 ASP A CA 1
ATOM 987 C C . ASP A 1 132 ? 13.151 1.871 -13.382 1.00 76.62 132 ASP A C 1
ATOM 989 O O . ASP A 1 132 ? 12.135 2.471 -13.724 1.00 76.62 132 ASP A O 1
ATOM 993 N N . GLU A 1 133 ? 13.737 0.986 -14.190 1.00 75.50 133 GLU A N 1
ATOM 994 C CA . GLU A 1 133 ? 13.246 0.715 -15.550 1.00 75.50 133 GLU A CA 1
ATOM 995 C C . GLU A 1 133 ? 11.979 -0.157 -15.568 1.00 75.50 133 GLU A C 1
ATOM 997 O O . GLU A 1 133 ? 11.255 -0.214 -16.568 1.00 75.50 133 GLU A O 1
ATOM 1002 N N . ALA A 1 134 ? 11.686 -0.844 -14.465 1.00 77.38 134 ALA A N 1
ATOM 1003 C CA . ALA A 1 134 ? 10.645 -1.859 -14.422 1.00 77.38 134 ALA A CA 1
ATOM 1004 C C . ALA A 1 134 ? 9.307 -1.366 -13.872 1.00 77.38 134 ALA A C 1
ATOM 1006 O O . ALA A 1 134 ? 8.281 -1.954 -14.219 1.00 77.38 134 ALA A O 1
ATOM 1007 N N . SER A 1 135 ? 9.328 -0.303 -13.074 1.00 83.12 135 SER A N 1
ATOM 1008 C CA . SER A 1 135 ? 8.183 0.431 -12.566 1.00 83.12 135 SER A CA 1
ATOM 1009 C C . SER A 1 135 ? 7.758 1.486 -13.581 1.00 83.12 135 SER A C 1
ATOM 1011 O O . SER A 1 135 ? 8.566 2.080 -14.295 1.00 83.12 135 SER A O 1
ATOM 1013 N N . GLY A 1 136 ? 6.457 1.739 -13.672 1.00 85.12 136 GLY A N 1
ATOM 1014 C CA . GLY A 1 136 ? 5.937 2.745 -14.592 1.00 85.12 136 GLY A CA 1
ATOM 1015 C C . GLY A 1 136 ? 4.431 2.701 -14.766 1.00 85.12 136 GLY A C 1
ATOM 1016 O O . GLY A 1 136 ? 3.711 2.012 -14.046 1.00 85.12 136 GLY A O 1
ATOM 1017 N N . GLY A 1 137 ? 3.959 3.435 -15.772 1.00 88.12 137 GLY A N 1
ATOM 1018 C CA . GLY A 1 137 ? 2.533 3.563 -16.045 1.00 88.12 137 GLY A CA 1
ATOM 1019 C C . GLY A 1 137 ? 1.870 4.526 -15.064 1.00 88.12 137 GLY A C 1
ATOM 1020 O O . GLY A 1 137 ? 2.305 5.667 -14.920 1.00 88.12 137 GLY A O 1
ATOM 1021 N N . LEU A 1 138 ? 0.803 4.071 -14.420 1.00 90.56 138 LEU A N 1
ATOM 1022 C CA . LEU A 1 138 ? -0.000 4.831 -13.477 1.00 90.56 138 LEU A CA 1
ATOM 1023 C C . LEU A 1 138 ? 0.395 4.517 -12.037 1.00 90.56 138 LEU A C 1
ATOM 1025 O O . LEU A 1 138 ? 0.619 3.364 -11.673 1.00 90.56 138 LEU A O 1
ATOM 1029 N N . VAL A 1 139 ? 0.360 5.546 -11.195 1.00 92.12 139 VAL A N 1
ATOM 1030 C CA . VAL A 1 139 ? 0.335 5.374 -9.743 1.00 92.12 139 VAL A CA 1
ATOM 1031 C C . VAL A 1 139 ? -1.103 5.072 -9.337 1.00 92.12 139 VAL A C 1
ATOM 1033 O O . VAL A 1 139 ? -1.981 5.923 -9.476 1.00 92.12 139 VAL A O 1
ATOM 1036 N N . ARG A 1 140 ? -1.358 3.859 -8.846 1.00 92.50 140 ARG A N 1
ATOM 1037 C CA . ARG A 1 140 ? -2.641 3.489 -8.245 1.00 92.50 140 ARG A CA 1
ATOM 1038 C C . ARG A 1 140 ? -2.543 3.596 -6.741 1.00 92.50 140 ARG A C 1
ATOM 1040 O O . ARG A 1 140 ? -1.569 3.127 -6.162 1.00 92.50 140 ARG A O 1
ATOM 1047 N N . THR A 1 141 ? -3.570 4.162 -6.122 1.00 94.19 141 THR A N 1
ATOM 1048 C CA . THR A 1 141 ? -3.692 4.237 -4.669 1.00 94.19 141 THR A CA 1
ATOM 1049 C C . THR A 1 141 ? -5.054 3.732 -4.220 1.00 94.19 141 THR A C 1
ATOM 1051 O O . THR A 1 141 ? -6.045 3.841 -4.943 1.00 94.19 141 THR A O 1
ATOM 1054 N N . VAL A 1 142 ? -5.096 3.152 -3.026 1.00 94.69 142 VAL A N 1
ATOM 1055 C CA . VAL A 1 142 ? -6.329 2.738 -2.353 1.00 94.69 142 VAL A CA 1
ATOM 1056 C C . VAL A 1 142 ? -6.262 3.224 -0.916 1.00 94.69 142 VAL A C 1
ATOM 1058 O O . VAL A 1 142 ? -5.290 2.951 -0.216 1.00 94.69 142 VAL A O 1
ATOM 1061 N N . THR A 1 143 ? -7.312 3.910 -0.476 1.00 94.88 143 THR A N 1
ATOM 1062 C CA . THR A 1 143 ? -7.469 4.339 0.914 1.00 94.88 143 THR A CA 1
ATOM 1063 C C . THR A 1 143 ? -8.536 3.478 1.577 1.00 94.88 143 THR A C 1
ATOM 1065 O O . THR A 1 143 ? -9.696 3.507 1.173 1.00 94.88 143 THR A O 1
ATOM 1068 N N . VAL A 1 144 ? -8.151 2.724 2.604 1.00 93.75 144 VAL A N 1
ATOM 1069 C CA . VAL A 1 144 ? -9.030 1.820 3.352 1.00 93.75 144 VAL A CA 1
ATOM 1070 C C . VAL A 1 144 ? -9.325 2.433 4.711 1.00 93.75 144 VAL A C 1
ATOM 1072 O O . VAL A 1 144 ? -8.420 2.652 5.515 1.00 93.75 144 VAL A O 1
ATOM 1075 N N . ASN A 1 145 ? -10.598 2.712 4.969 1.00 91.44 145 ASN A N 1
ATOM 1076 C CA . ASN A 1 145 ? -11.055 3.341 6.201 1.00 91.44 145 ASN A CA 1
ATOM 1077 C C . ASN A 1 145 ? -12.308 2.626 6.754 1.00 91.44 145 ASN A C 1
ATOM 1079 O O . ASN A 1 145 ? -12.696 1.556 6.282 1.00 91.44 145 ASN A O 1
ATOM 1083 N N . LYS A 1 146 ? -12.916 3.192 7.803 1.00 86.69 146 LYS A N 1
ATOM 1084 C CA . LYS A 1 146 ? -14.098 2.621 8.462 1.00 86.69 146 LYS A CA 1
ATOM 1085 C C . LYS A 1 146 ? -15.363 2.648 7.593 1.00 86.69 146 LYS A C 1
ATOM 1087 O O . LYS A 1 146 ? -16.168 1.724 7.741 1.00 86.69 146 LYS A O 1
ATOM 1092 N N . LEU A 1 147 ? -15.552 3.704 6.802 1.00 66.00 147 LEU A N 1
ATOM 1093 C CA . LEU A 1 147 ? -16.761 4.032 6.040 1.00 66.00 147 LEU A CA 1
ATOM 1094 C C . LEU A 1 147 ? -16.780 3.347 4.673 1.00 66.00 147 LEU A C 1
ATOM 1096 O O . LEU A 1 147 ? -15.726 3.335 4.000 1.00 66.00 147 LEU A O 1
#

Mean predicted aligned error: 6.85 Å

Radius of gyration: 14.53 Å; Cα contacts (8 Å, |Δi|>4): 362; chains: 1; bounding box: 36×35×39 Å

Secondary structure (DSSP, 8-state):
--TT------EEEEEETTEEEEEE---EE-TTS-EEESS---EEEEETTEEEEE-S-GGGGG-GGG--EEEEEEETTTEEEEEEE-TT---EE-SEEEESS--------TT--HHHHHHHHHHHHHHHHHH-SS--S--EEEEE---